Protein AF-A0A967N7L3-F1 (afdb_monomer_lite)

pLDDT: mean 91.7, std 5.86, range [56.25, 98.06]

Secondary structure (DSSP, 8-state):
--HHHHHHHHHHHHHHHHHHHHHHHHHTHHHHHHHHHHHHHHHHHHHHHHHHHHHHHHHHHHHHHHHHHHHHHHHHHHHHHHTT---HHHHHHHHHHHHHHHHHHHHHHHHHHHHHTT-

Radius of gyration: 37.48 Å; chains: 1; bounding box: 68×21×110 Å

Sequence (119 aa):
MTQKTHSALKELQRLDDAIDRAEARIAEFEPLLAEVDEPALELREEVENTRSRLKELKLEERRLETTAEEKRSRMNKLEERLKSVRNLREDAAVHAELDMVRRAVEADEQEALSLLDQI

Foldseek 3Di:
DDPVVVVVVVVVVVVVVVVVVVVVVVVVCVVVCVVVVVVVVVVVVVVVVVVVVVVVLVVVLVVLVVVLVVLVVVLVVLVVVLVVDDDPVVNVVSVVVNVVSVVVNVVSVVVSVVSVVVD

Structure (mmCIF, N/CA/C/O backbone):
data_AF-A0A967N7L3-F1
#
_entry.id   AF-A0A967N7L3-F1
#
loop_
_atom_site.group_PDB
_atom_site.id
_atom_site.type_symbol
_atom_site.label_atom_id
_atom_site.label_alt_id
_atom_site.label_comp_id
_atom_site.label_asym_id
_atom_site.label_entity_id
_atom_site.label_seq_id
_atom_site.pdbx_PDB_ins_code
_atom_site.Cartn_x
_atom_site.Cartn_y
_atom_site.Cartn_z
_atom_site.occupancy
_atom_site.B_iso_or_equiv
_atom_site.auth_seq_id
_atom_site.auth_comp_id
_atom_site.auth_asym_id
_atom_site.auth_atom_id
_atom_site.pdbx_PDB_model_num
ATOM 1 N N . MET A 1 1 ? -33.724 -13.862 65.195 1.00 56.25 1 MET A N 1
ATOM 2 C CA . MET A 1 1 ? -32.677 -13.178 64.402 1.00 56.25 1 MET A CA 1
ATOM 3 C C . MET A 1 1 ? -32.249 -11.918 65.136 1.00 56.25 1 MET A C 1
ATOM 5 O O . MET A 1 1 ? -33.122 -11.229 65.647 1.00 56.25 1 MET A O 1
ATOM 9 N N . THR A 1 2 ? -30.949 -11.637 65.257 1.00 80.25 2 THR A N 1
ATOM 10 C CA . THR A 1 2 ? -30.465 -10.429 65.948 1.00 80.25 2 THR A CA 1
ATOM 11 C C . THR A 1 2 ? -30.476 -9.229 64.998 1.00 80.25 2 THR A C 1
ATOM 13 O O . THR A 1 2 ? -30.287 -9.367 63.790 1.00 80.25 2 THR A O 1
ATOM 16 N N . GLN A 1 3 ? -30.692 -8.030 65.542 1.00 80.06 3 GLN A N 1
ATOM 17 C CA . GLN A 1 3 ? -30.773 -6.779 64.777 1.00 80.06 3 GLN A CA 1
ATOM 18 C C . GLN A 1 3 ? -29.506 -6.511 63.940 1.00 80.06 3 GLN A C 1
ATOM 20 O O . GLN A 1 3 ? -29.601 -5.979 62.836 1.00 80.06 3 GLN A O 1
ATOM 25 N N . LYS A 1 4 ? -28.342 -6.974 64.424 1.00 82.31 4 LYS A N 1
ATOM 26 C CA . LYS A 1 4 ? -27.055 -6.932 63.711 1.00 82.31 4 LYS A CA 1
ATOM 27 C C . LYS A 1 4 ? -27.028 -7.799 62.447 1.00 82.31 4 LYS A C 1
ATOM 29 O O . LYS A 1 4 ? -26.486 -7.373 61.436 1.00 82.31 4 LYS A O 1
ATOM 34 N N . THR A 1 5 ? -27.614 -8.997 62.475 1.00 85.94 5 THR A N 1
ATOM 35 C CA . THR A 1 5 ? -27.653 -9.872 61.289 1.00 85.94 5 THR A CA 1
ATOM 36 C C . THR A 1 5 ? -28.544 -9.274 60.204 1.00 85.94 5 THR A C 1
ATOM 38 O O . THR A 1 5 ? -28.188 -9.284 59.033 1.00 85.94 5 THR A O 1
ATOM 41 N N . HIS A 1 6 ? -29.673 -8.677 60.592 1.00 86.94 6 HIS A N 1
ATOM 42 C CA . HIS A 1 6 ? -30.568 -8.009 59.649 1.00 86.94 6 HIS A CA 1
ATOM 43 C C . HIS A 1 6 ? -29.935 -6.754 59.016 1.00 86.94 6 HIS A C 1
ATOM 45 O O . HIS A 1 6 ? -30.128 -6.511 57.827 1.00 86.94 6 HIS A O 1
ATOM 51 N N . SER A 1 7 ? -29.170 -5.953 59.772 1.00 90.19 7 SER A N 1
ATOM 52 C CA . SER A 1 7 ? -28.454 -4.805 59.195 1.00 90.19 7 SER A CA 1
ATOM 53 C C . SER A 1 7 ? -27.337 -5.235 58.243 1.00 90.19 7 SER A C 1
ATOM 55 O O . SER A 1 7 ? -27.223 -4.654 57.170 1.00 90.19 7 SER A O 1
ATOM 57 N N . ALA A 1 8 ? -26.576 -6.277 58.595 1.00 92.81 8 ALA A N 1
ATOM 58 C CA . ALA A 1 8 ? -25.507 -6.808 57.749 1.00 92.81 8 ALA A CA 1
ATOM 59 C C . ALA A 1 8 ? -26.037 -7.376 56.422 1.00 92.81 8 ALA A C 1
ATOM 61 O O . ALA A 1 8 ? -25.463 -7.117 55.373 1.00 92.81 8 ALA A O 1
ATOM 62 N N . LEU A 1 9 ? -27.171 -8.088 56.442 1.00 94.31 9 LEU A N 1
ATOM 63 C CA . LEU A 1 9 ? -27.805 -8.598 55.219 1.00 94.31 9 LEU A CA 1
ATOM 64 C C . LEU A 1 9 ? -28.293 -7.473 54.295 1.00 94.31 9 LEU A C 1
ATOM 66 O O . LEU A 1 9 ? -28.158 -7.579 53.083 1.00 94.31 9 LEU A O 1
ATOM 70 N N . LYS A 1 10 ? -28.817 -6.373 54.853 1.00 94.88 10 LYS A N 1
ATOM 71 C CA . LYS A 1 10 ? -29.184 -5.192 54.053 1.00 94.88 10 LYS A CA 1
ATOM 72 C C . LYS A 1 10 ? -27.975 -4.499 53.437 1.00 94.88 10 LYS A C 1
ATOM 74 O O . LYS A 1 10 ? -28.089 -3.922 52.363 1.00 94.88 10 LYS A O 1
ATOM 79 N N . GLU A 1 11 ? -26.852 -4.486 54.142 1.00 95.56 11 GLU A N 1
ATOM 80 C CA . GLU A 1 11 ? -25.611 -3.910 53.632 1.00 95.56 11 GLU A CA 1
ATOM 81 C C . GLU A 1 11 ? -25.018 -4.770 52.516 1.00 95.56 11 GLU A C 1
ATOM 83 O O . GLU A 1 11 ? -24.663 -4.227 51.476 1.00 95.56 11 GLU A O 1
ATOM 88 N N . LEU A 1 12 ? -25.035 -6.096 52.679 1.00 96.06 12 LEU A N 1
ATOM 89 C CA . LEU A 1 12 ? -24.671 -7.043 51.626 1.00 96.06 12 LEU A CA 1
ATOM 90 C C . LEU A 1 12 ? -25.537 -6.845 50.377 1.00 96.06 12 LEU A C 1
ATOM 92 O O . LEU A 1 12 ? -25.000 -6.616 49.305 1.00 96.06 12 LEU A O 1
ATOM 96 N N . GLN A 1 13 ? -26.862 -6.783 50.535 1.00 96.12 13 GLN A N 1
ATOM 97 C CA . GLN A 1 13 ? -27.773 -6.553 49.412 1.00 96.12 13 GLN A CA 1
ATOM 98 C C . GLN A 1 13 ? -27.487 -5.234 48.673 1.00 96.12 13 GLN A C 1
ATOM 100 O O . GLN A 1 13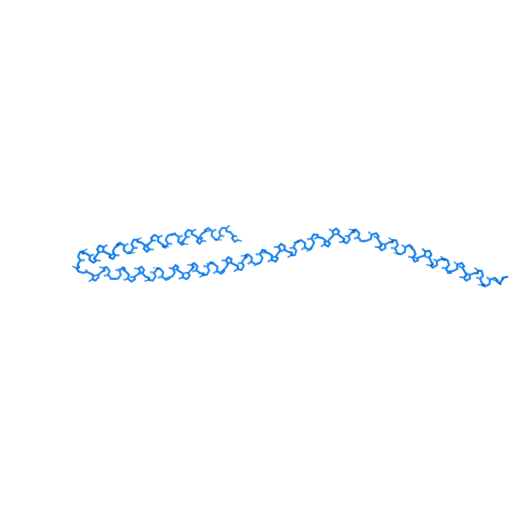 ? -27.566 -5.171 47.453 1.00 96.12 13 GLN A O 1
ATOM 105 N N . ARG A 1 14 ? -27.124 -4.163 49.393 1.00 97.56 14 ARG A N 1
ATOM 106 C CA . ARG A 1 14 ? -26.742 -2.891 48.754 1.00 97.56 14 ARG A CA 1
ATOM 107 C C . ARG A 1 14 ? -25.456 -3.004 47.944 1.00 97.56 14 ARG A C 1
ATOM 109 O O . ARG A 1 14 ? -25.320 -2.283 46.957 1.00 97.56 14 ARG A O 1
ATOM 116 N N . LEU A 1 15 ? -24.509 -3.818 48.409 1.00 97.50 15 LEU A N 1
ATOM 117 C CA . LEU A 1 15 ? -23.269 -4.089 47.690 1.00 97.50 15 LEU A CA 1
ATOM 118 C C . LEU A 1 15 ? -23.552 -4.924 46.445 1.00 97.50 15 LEU A C 1
ATOM 120 O O . LEU A 1 15 ? -23.071 -4.547 45.384 1.00 97.50 15 LEU A O 1
ATOM 124 N N . ASP A 1 16 ? -24.389 -5.955 46.553 1.00 98.00 16 ASP A N 1
ATOM 125 C CA . ASP A 1 16 ? -24.820 -6.769 45.411 1.00 98.00 16 ASP A CA 1
ATOM 126 C C . ASP A 1 16 ? -25.490 -5.883 44.344 1.00 98.00 16 ASP A C 1
ATOM 128 O O . ASP A 1 16 ? -25.025 -5.821 43.210 1.00 98.00 16 ASP A O 1
ATOM 132 N N . ASP A 1 17 ? -26.458 -5.042 44.733 1.00 97.62 17 ASP A N 1
ATOM 133 C CA . ASP A 1 17 ? -27.098 -4.088 43.816 1.00 97.62 17 ASP A CA 1
ATOM 134 C C . ASP A 1 17 ? -26.091 -3.105 43.179 1.00 97.62 17 ASP A C 1
ATOM 136 O O . ASP A 1 17 ? -26.314 -2.564 42.093 1.00 97.62 17 ASP A O 1
ATOM 140 N N . ALA A 1 18 ? -25.021 -2.751 43.899 1.00 97.81 18 ALA A N 1
ATOM 141 C CA . ALA A 1 18 ? -23.987 -1.855 43.390 1.00 97.81 18 ALA A CA 1
ATOM 142 C C . ALA A 1 18 ? -23.058 -2.559 42.396 1.00 97.81 18 ALA A C 1
ATOM 144 O O . ALA A 1 18 ? -22.659 -1.923 41.420 1.00 97.81 18 ALA A O 1
ATOM 145 N N . ILE A 1 19 ? -22.754 -3.837 42.626 1.00 97.81 19 ILE A N 1
ATOM 146 C CA . ILE A 1 19 ? -21.999 -4.692 41.709 1.00 97.81 19 ILE A CA 1
ATOM 147 C C . ILE A 1 19 ? -22.801 -4.878 40.424 1.00 97.81 19 ILE A C 1
ATOM 149 O O . ILE A 1 19 ? -22.291 -4.529 39.365 1.00 97.81 19 ILE A O 1
ATOM 153 N N . ASP A 1 20 ? -24.077 -5.259 40.515 1.00 98.06 20 ASP A N 1
ATOM 154 C CA . ASP A 1 20 ? -24.944 -5.461 39.346 1.00 98.06 20 ASP A CA 1
ATOM 155 C C . ASP A 1 20 ? -25.023 -4.202 38.468 1.00 98.06 20 ASP A C 1
ATOM 157 O O . ASP A 1 20 ? -24.930 -4.256 37.241 1.00 98.06 20 ASP A O 1
ATOM 161 N N . ARG A 1 21 ? -25.140 -3.021 39.093 1.00 97.88 21 ARG A N 1
ATOM 162 C CA . ARG A 1 21 ? -25.122 -1.739 38.368 1.00 97.88 21 ARG A CA 1
ATOM 163 C C . ARG A 1 21 ? -23.776 -1.449 37.709 1.00 97.88 21 ARG A C 1
ATOM 165 O O . ARG A 1 21 ? -23.749 -0.848 36.637 1.00 97.88 21 ARG A O 1
ATOM 172 N N . ALA A 1 22 ? -22.671 -1.801 38.360 1.00 97.50 22 ALA A N 1
ATOM 173 C CA . ALA A 1 22 ? -21.343 -1.614 37.794 1.00 97.50 22 ALA A CA 1
ATOM 174 C C . ALA A 1 22 ? -21.116 -2.559 36.607 1.00 97.50 22 ALA A C 1
ATOM 176 O O . ALA A 1 22 ? -20.638 -2.108 35.571 1.00 97.50 22 ALA A O 1
ATOM 177 N N . GLU A 1 23 ? -21.519 -3.823 36.727 1.00 97.88 23 GLU A N 1
ATOM 178 C CA .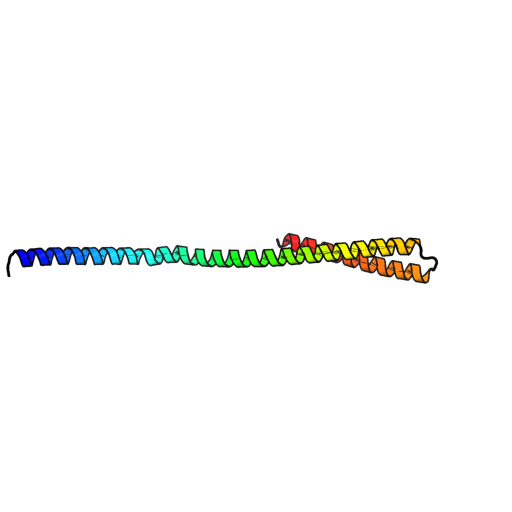 GLU A 1 23 ? -21.439 -4.817 35.654 1.00 97.88 23 GLU A CA 1
ATOM 179 C C . GLU A 1 23 ? -22.295 -4.419 34.449 1.00 97.88 23 GLU A C 1
ATOM 181 O O . GLU A 1 23 ? -21.799 -4.421 33.323 1.00 97.88 23 GLU A O 1
ATOM 186 N N . ALA A 1 24 ? -23.535 -3.975 34.676 1.00 97.06 24 ALA A N 1
ATOM 187 C CA . ALA A 1 24 ? -24.395 -3.463 33.610 1.00 97.06 24 ALA A CA 1
ATOM 188 C C . ALA A 1 24 ? -23.750 -2.274 32.882 1.00 97.06 24 ALA A C 1
ATOM 190 O O . ALA A 1 24 ? -23.723 -2.228 31.655 1.00 97.06 24 ALA A O 1
ATOM 191 N N . ARG A 1 25 ? -23.155 -1.343 33.636 1.00 96.69 25 ARG A N 1
ATOM 192 C CA . ARG A 1 25 ? -22.465 -0.184 33.063 1.00 96.69 25 ARG A CA 1
ATOM 193 C C . ARG A 1 25 ? -21.194 -0.563 32.299 1.00 96.69 25 ARG A C 1
ATOM 195 O O . ARG A 1 25 ? -20.859 0.111 31.336 1.00 96.69 25 ARG A O 1
ATOM 202 N N . ILE A 1 26 ? -20.478 -1.610 32.712 1.00 96.69 26 ILE A N 1
ATOM 203 C CA . ILE A 1 26 ? -19.341 -2.146 31.947 1.00 96.69 26 ILE A CA 1
ATOM 204 C C . ILE A 1 26 ? -19.840 -2.731 30.623 1.00 96.69 26 ILE A C 1
ATOM 206 O O . ILE A 1 26 ? -19.274 -2.421 29.579 1.00 96.69 26 ILE A O 1
ATOM 210 N N . ALA A 1 27 ? -20.928 -3.503 30.649 1.00 96.69 27 ALA A N 1
ATOM 211 C CA . ALA A 1 27 ? -21.504 -4.106 29.448 1.00 96.69 27 ALA A CA 1
ATOM 212 C C . ALA A 1 27 ? -21.990 -3.065 28.420 1.00 96.69 27 ALA A C 1
ATOM 214 O O . ALA A 1 27 ? -21.924 -3.314 27.220 1.00 96.69 27 ALA A O 1
ATOM 215 N N . GLU A 1 28 ? -22.425 -1.881 28.864 1.00 97.19 28 GLU A N 1
ATOM 216 C CA . GLU A 1 28 ? -22.772 -0.758 27.977 1.00 97.19 28 GLU A CA 1
ATOM 217 C C . GLU A 1 28 ? -21.573 -0.214 27.178 1.00 97.19 28 GLU A C 1
ATOM 219 O O . GLU A 1 28 ? -21.772 0.366 26.111 1.00 97.19 28 GLU A O 1
ATOM 224 N N . PHE A 1 29 ? -20.337 -0.394 27.659 1.00 96.94 29 PHE A N 1
ATOM 225 C CA . PHE A 1 29 ? -19.140 0.041 26.933 1.00 96.94 29 PHE A CA 1
ATOM 226 C C . PHE A 1 29 ? -18.702 -0.936 25.847 1.00 96.94 29 PHE A C 1
ATOM 228 O O . PHE A 1 29 ? -18.041 -0.502 24.911 1.00 96.94 29 PHE A O 1
ATOM 235 N N . GLU A 1 30 ? -19.078 -2.211 25.930 1.00 96.12 30 GLU A N 1
ATOM 236 C CA . GLU A 1 30 ? -18.716 -3.222 24.932 1.00 96.12 30 GLU A CA 1
ATOM 237 C C . GLU A 1 30 ? -19.070 -2.802 23.488 1.00 96.12 30 GLU A C 1
ATOM 239 O O . GLU A 1 30 ? -18.178 -2.810 22.639 1.00 96.12 30 GLU A O 1
ATOM 244 N N . PRO A 1 31 ? -20.305 -2.346 23.175 1.00 96.00 31 PRO A N 1
ATOM 245 C CA . PRO A 1 31 ? -20.620 -1.870 21.827 1.00 96.00 31 PRO A CA 1
ATOM 246 C C . PRO A 1 31 ? -19.845 -0.601 21.443 1.00 96.00 31 PRO A C 1
ATOM 248 O O . PRO A 1 31 ? -19.440 -0.464 20.295 1.00 96.00 31 PRO A O 1
ATOM 251 N N . LEU A 1 32 ? -19.590 0.307 22.392 1.00 96.00 32 LEU A N 1
ATOM 252 C CA . LEU A 1 32 ? -18.832 1.539 22.132 1.00 96.00 32 LEU A CA 1
ATOM 253 C C . LEU A 1 32 ? -17.356 1.254 21.832 1.00 96.00 32 LEU A C 1
ATOM 255 O O . LEU A 1 32 ? -16.733 1.971 21.053 1.00 96.00 32 LEU A O 1
ATOM 259 N N . LEU A 1 33 ? -16.789 0.224 22.462 1.00 96.06 33 LEU A N 1
ATOM 260 C CA . LEU A 1 33 ? -15.444 -0.254 22.163 1.00 96.06 33 LEU A CA 1
ATOM 261 C C . LEU A 1 33 ? -15.408 -0.919 20.790 1.00 96.06 33 LEU A C 1
ATOM 263 O O . LEU A 1 33 ? -14.524 -0.595 20.006 1.00 96.06 33 LEU A O 1
ATOM 267 N N . ALA A 1 34 ? -16.396 -1.756 20.459 1.00 95.50 34 ALA A N 1
ATOM 268 C CA . ALA A 1 34 ? -16.492 -2.383 19.141 1.00 95.50 34 ALA A CA 1
ATOM 269 C C . ALA A 1 34 ? -16.564 -1.345 18.004 1.00 95.50 34 ALA A C 1
ATOM 271 O O . ALA A 1 34 ? -15.839 -1.472 17.019 1.00 95.50 34 ALA A O 1
ATOM 272 N N . GLU A 1 35 ? -17.342 -0.269 18.179 1.00 96.25 35 GLU A N 1
ATOM 273 C CA . GLU A 1 35 ? -17.436 0.844 17.217 1.00 96.25 35 GLU A CA 1
ATOM 274 C C . GLU A 1 35 ? -16.091 1.530 16.922 1.00 96.25 35 GLU A C 1
ATOM 276 O O . GLU A 1 35 ? -15.941 2.165 15.879 1.00 96.25 35 GLU A O 1
ATOM 281 N N . VAL A 1 36 ? -15.112 1.428 17.825 1.00 96.56 36 VAL A N 1
ATOM 282 C CA . VAL A 1 36 ? -13.781 2.031 17.665 1.00 96.56 36 VAL A CA 1
ATOM 283 C C . VAL A 1 36 ? -12.738 0.995 17.259 1.00 96.56 36 VAL A C 1
ATOM 285 O O . VAL A 1 36 ? -11.912 1.268 16.385 1.00 96.56 36 VAL A O 1
ATOM 288 N N . ASP A 1 37 ? -12.766 -0.184 17.875 1.00 96.56 37 ASP A N 1
ATOM 289 C CA . ASP A 1 37 ? -11.779 -1.238 17.666 1.00 96.56 37 ASP A CA 1
ATOM 290 C C . ASP A 1 37 ? -11.885 -1.843 16.264 1.00 96.56 37 ASP A C 1
ATOM 292 O O . ASP A 1 37 ? -10.849 -2.069 15.636 1.00 96.56 37 ASP A O 1
ATOM 296 N N . GLU A 1 38 ? -13.097 -2.046 15.736 1.00 95.75 38 GLU A N 1
ATOM 297 C CA . GLU A 1 38 ? -13.289 -2.578 14.381 1.00 95.75 38 GLU A CA 1
ATOM 298 C C . GLU A 1 38 ? -12.671 -1.649 13.314 1.00 95.75 38 GLU A C 1
ATOM 300 O O . GLU A 1 38 ? -11.743 -2.089 12.625 1.00 95.75 38 GLU A O 1
ATOM 305 N N . PRO A 1 39 ? -13.026 -0.347 13.229 1.00 95.94 39 PRO A N 1
ATOM 306 C CA . PRO A 1 39 ? -12.377 0.562 12.281 1.00 95.94 39 PRO A CA 1
ATOM 307 C C . PRO A 1 39 ? -10.875 0.726 12.525 1.00 95.94 39 PRO A C 1
ATOM 309 O O . PRO A 1 39 ? -10.102 0.906 11.585 1.00 95.94 39 PRO A O 1
ATOM 312 N N . ALA A 1 40 ? -10.424 0.683 13.784 1.00 96.75 40 ALA A N 1
ATOM 313 C CA . ALA A 1 40 ? -9.002 0.794 14.098 1.00 96.75 40 ALA A CA 1
ATOM 314 C C . ALA A 1 40 ? -8.197 -0.416 13.600 1.00 96.75 40 ALA A C 1
ATOM 316 O O . ALA A 1 40 ? -7.029 -0.260 13.223 1.00 96.75 40 ALA A O 1
ATOM 317 N N . LEU A 1 41 ? -8.790 -1.613 13.605 1.00 97.00 41 LEU A N 1
ATOM 318 C CA . LEU A 1 41 ? -8.195 -2.817 13.031 1.00 97.00 41 LEU A CA 1
ATOM 319 C C . LEU A 1 41 ? -8.161 -2.745 11.504 1.00 97.00 41 LEU A C 1
ATOM 321 O O . LEU A 1 41 ? -7.096 -2.973 10.929 1.00 97.00 41 LEU A O 1
ATOM 325 N N . GLU A 1 42 ? -9.265 -2.351 10.869 1.00 96.69 42 GLU A N 1
ATOM 326 C CA . GLU A 1 42 ? -9.345 -2.178 9.412 1.00 96.69 42 GLU A CA 1
ATOM 327 C C . GLU A 1 42 ? -8.309 -1.163 8.913 1.00 96.69 42 GLU A C 1
ATOM 329 O O . GLU A 1 42 ? -7.475 -1.477 8.064 1.00 96.69 42 GLU A O 1
ATOM 334 N N . LEU A 1 43 ? -8.260 0.027 9.520 1.00 97.12 43 LEU A N 1
ATOM 335 C CA . LEU A 1 43 ? -7.283 1.061 9.168 1.00 97.12 43 LEU A CA 1
ATOM 336 C C . LEU A 1 43 ? -5.841 0.591 9.370 1.00 97.12 43 LEU A C 1
ATOM 338 O O . LEU A 1 43 ? -4.944 0.960 8.609 1.00 97.12 43 LEU A O 1
ATOM 342 N N . ARG A 1 44 ? -5.580 -0.215 10.404 1.00 97.19 44 ARG A N 1
ATOM 343 C CA . ARG A 1 44 ? -4.243 -0.773 10.633 1.00 97.19 44 ARG A CA 1
ATOM 344 C C . ARG A 1 44 ? -3.847 -1.721 9.507 1.00 97.19 44 ARG A C 1
ATOM 346 O O . ARG A 1 44 ? -2.704 -1.660 9.053 1.00 97.19 44 ARG A O 1
ATOM 353 N N . GLU A 1 45 ? -4.765 -2.570 9.064 1.00 97.06 45 GLU A N 1
ATOM 354 C CA . GLU A 1 45 ? -4.544 -3.473 7.938 1.00 97.06 45 GLU A CA 1
ATOM 355 C C . GLU A 1 45 ? -4.326 -2.694 6.634 1.00 97.06 45 GLU A C 1
ATOM 357 O O . GLU A 1 45 ? -3.345 -2.93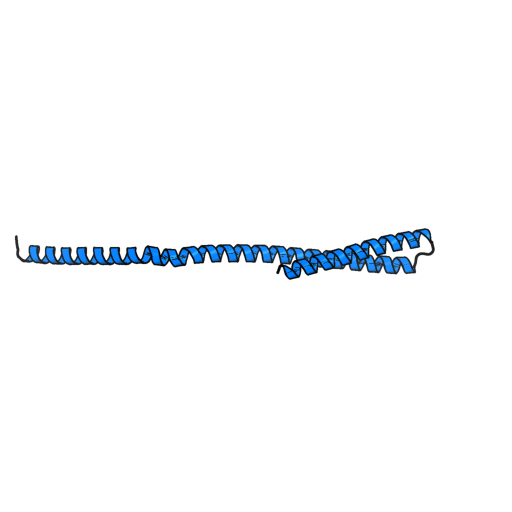8 5.928 1.00 97.06 45 GLU A O 1
ATOM 362 N N . GLU A 1 46 ? -5.156 -1.689 6.351 1.00 97.44 46 GLU A N 1
ATOM 363 C CA . GLU A 1 46 ? -4.999 -0.813 5.184 1.00 97.44 46 GLU A CA 1
ATOM 364 C C . GLU A 1 46 ? -3.640 -0.104 5.162 1.00 97.44 46 GLU A C 1
ATOM 366 O O . GLU A 1 46 ? -2.980 -0.036 4.119 1.00 97.44 46 GLU A O 1
ATOM 371 N N . VAL A 1 47 ? -3.182 0.396 6.314 1.00 97.44 47 VAL A N 1
ATOM 372 C CA . VAL A 1 47 ? -1.870 1.043 6.442 1.00 97.44 47 VAL A CA 1
ATOM 373 C C . VAL A 1 47 ? -0.738 0.056 6.173 1.00 97.44 47 VAL A C 1
ATOM 375 O O . VAL A 1 47 ? 0.209 0.401 5.463 1.00 97.44 47 VAL A O 1
ATOM 378 N N . GLU A 1 48 ? -0.803 -1.161 6.711 1.00 97.12 48 GLU A N 1
ATOM 379 C CA . GLU A 1 48 ? 0.225 -2.179 6.469 1.00 97.12 48 GLU A CA 1
ATOM 380 C C . GLU A 1 48 ? 0.241 -2.647 5.006 1.00 97.12 48 GLU A C 1
ATOM 382 O O . GLU A 1 48 ? 1.317 -2.764 4.406 1.00 97.12 48 GLU A O 1
ATOM 387 N N . ASN A 1 49 ? -0.928 -2.804 4.383 1.00 96.56 49 ASN A N 1
ATOM 388 C CA . ASN A 1 49 ? -1.054 -3.109 2.958 1.00 96.56 49 ASN A CA 1
ATOM 389 C C . ASN A 1 49 ? -0.466 -1.989 2.091 1.00 96.56 49 ASN A C 1
ATOM 391 O O . ASN A 1 49 ? 0.366 -2.240 1.216 1.00 96.56 49 ASN A O 1
ATOM 395 N N . THR A 1 50 ? -0.814 -0.735 2.385 1.00 95.19 50 THR A N 1
ATOM 396 C CA . THR A 1 50 ? -0.297 0.440 1.667 1.00 95.19 50 THR A CA 1
ATOM 397 C C . THR A 1 50 ? 1.217 0.571 1.826 1.00 95.19 50 THR A C 1
ATOM 399 O O . THR A 1 50 ? 1.933 0.811 0.854 1.00 95.19 50 THR A O 1
ATOM 402 N N . ARG A 1 51 ? 1.749 0.350 3.035 1.00 96.56 51 ARG A N 1
ATOM 403 C CA . ARG A 1 51 ? 3.200 0.339 3.290 1.00 96.56 51 ARG A CA 1
ATOM 404 C C . ARG A 1 51 ? 3.916 -0.752 2.509 1.00 96.56 51 ARG A C 1
ATOM 406 O O . ARG A 1 51 ? 5.034 -0.525 2.048 1.00 96.56 51 ARG A O 1
ATOM 413 N N . SER A 1 52 ? 3.308 -1.928 2.404 1.00 96.06 52 SER A N 1
ATOM 414 C CA . SER A 1 52 ? 3.874 -3.058 1.668 1.00 96.06 52 SER A CA 1
ATOM 415 C C . SER A 1 52 ? 3.917 -2.751 0.174 1.00 96.06 52 SER A C 1
ATOM 417 O O . SER A 1 52 ? 4.990 -2.821 -0.422 1.00 96.06 52 SER A O 1
ATOM 419 N N . ARG A 1 53 ? 2.813 -2.245 -0.388 1.00 94.69 53 ARG A N 1
ATOM 420 C CA . ARG A 1 53 ? 2.750 -1.789 -1.782 1.00 94.69 53 ARG A CA 1
ATOM 421 C C . ARG A 1 53 ? 3.760 -0.678 -2.083 1.00 94.69 53 ARG A C 1
ATOM 423 O O . ARG A 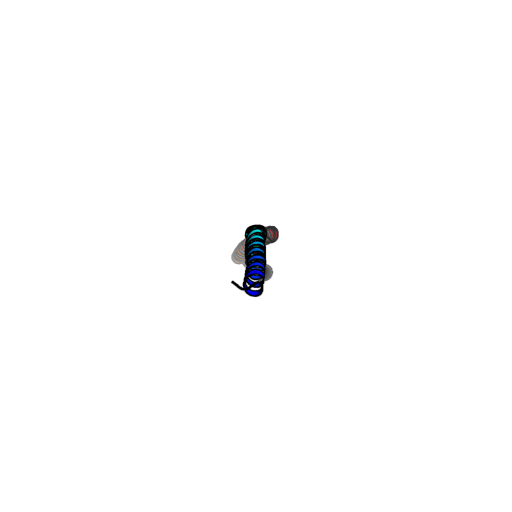1 53 ? 4.463 -0.742 -3.084 1.00 94.69 53 ARG A O 1
ATOM 430 N N . LEU A 1 54 ? 3.915 0.301 -1.190 1.00 94.19 54 LEU A N 1
ATOM 431 C CA . LEU A 1 54 ? 4.913 1.364 -1.355 1.00 94.19 54 LEU A CA 1
ATOM 432 C C . LEU A 1 54 ? 6.353 0.823 -1.367 1.00 94.19 54 LEU A C 1
ATOM 434 O O . LEU A 1 54 ? 7.207 1.345 -2.081 1.00 94.19 54 LEU A O 1
ATOM 438 N N . LYS A 1 55 ? 6.658 -0.209 -0.569 1.00 95.56 55 LYS A N 1
ATOM 439 C CA . LYS A 1 55 ? 7.982 -0.855 -0.590 1.00 95.56 55 LYS A CA 1
ATOM 440 C C . LYS A 1 55 ? 8.236 -1.572 -1.914 1.00 95.56 55 LYS A C 1
ATOM 442 O O . LYS A 1 55 ? 9.357 -1.503 -2.412 1.00 95.56 55 LYS A O 1
ATOM 447 N N . GLU A 1 56 ? 7.224 -2.244 -2.455 1.00 94.31 56 GLU A N 1
ATOM 448 C CA . GLU A 1 56 ? 7.300 -2.919 -3.754 1.00 94.31 56 GLU A CA 1
ATOM 449 C C . GLU A 1 56 ? 7.530 -1.913 -4.883 1.00 94.31 56 GLU A C 1
ATOM 451 O O . GLU A 1 56 ? 8.508 -2.053 -5.614 1.00 94.31 56 GLU A O 1
ATOM 456 N N . LEU A 1 57 ? 6.733 -0.840 -4.935 1.00 92.19 57 LEU A N 1
ATOM 457 C CA . LEU A 1 57 ? 6.883 0.228 -5.929 1.00 92.19 57 LEU A CA 1
ATOM 458 C C . LEU A 1 57 ? 8.272 0.880 -5.867 1.00 92.19 57 LEU A C 1
ATOM 460 O O . LEU A 1 57 ? 8.919 1.051 -6.892 1.00 92.19 57 LEU A O 1
ATOM 464 N N . LYS A 1 58 ? 8.805 1.153 -4.669 1.00 90.69 58 LYS A N 1
ATOM 465 C CA . LYS A 1 58 ? 10.178 1.679 -4.513 1.00 90.69 58 LYS A CA 1
ATOM 466 C C . LYS A 1 58 ? 11.265 0.707 -4.967 1.00 90.69 58 LYS A C 1
ATOM 468 O O . LYS A 1 58 ? 12.351 1.125 -5.366 1.00 90.69 58 LYS A O 1
ATOM 473 N N . LEU A 1 59 ? 11.037 -0.597 -4.826 1.00 93.75 59 LEU A N 1
ATOM 474 C CA . LEU A 1 59 ? 11.981 -1.596 -5.321 1.00 93.75 59 LEU A CA 1
ATOM 475 C C . LEU A 1 59 ? 11.955 -1.644 -6.850 1.00 93.75 59 LEU A C 1
ATOM 477 O O . LEU A 1 59 ? 13.007 -1.788 -7.470 1.00 93.75 59 LEU A O 1
ATOM 481 N N . GLU A 1 60 ? 10.769 -1.536 -7.435 1.00 91.94 60 GLU A N 1
ATOM 482 C CA . GLU A 1 60 ? 10.558 -1.511 -8.876 1.00 91.94 60 GLU A CA 1
ATOM 483 C C . GLU A 1 60 ? 11.130 -0.240 -9.516 1.00 91.94 60 GLU A C 1
ATOM 485 O O . GLU A 1 60 ? 11.922 -0.353 -10.447 1.00 91.94 60 GLU A O 1
ATOM 490 N N . GLU A 1 61 ? 10.880 0.933 -8.929 1.00 88.62 61 GLU A N 1
ATOM 491 C CA . GLU A 1 61 ? 11.504 2.214 -9.295 1.00 88.62 61 GLU A CA 1
ATOM 492 C C . GLU A 1 61 ? 13.032 2.076 -9.401 1.00 88.62 61 GLU A C 1
ATOM 494 O O . GLU A 1 61 ? 13.618 2.325 -10.453 1.00 88.62 61 GLU A O 1
ATOM 499 N N . ARG A 1 62 ? 13.689 1.557 -8.354 1.00 90.00 62 ARG A N 1
ATOM 500 C CA . ARG A 1 62 ? 15.151 1.347 -8.349 1.00 90.00 62 ARG A CA 1
ATOM 501 C C . ARG A 1 62 ? 15.633 0.379 -9.430 1.00 90.00 62 ARG A C 1
ATOM 503 O O . ARG A 1 62 ? 16.747 0.522 -9.944 1.00 90.00 62 ARG A O 1
ATOM 510 N N . ARG A 1 63 ? 14.842 -0.652 -9.745 1.00 91.88 63 ARG A N 1
ATOM 511 C CA . ARG A 1 63 ? 15.169 -1.615 -10.811 1.00 91.88 63 ARG A CA 1
ATOM 512 C C . ARG A 1 63 ? 15.081 -0.957 -12.183 1.00 91.88 63 ARG A C 1
ATOM 514 O O . ARG A 1 63 ? 15.979 -1.173 -12.999 1.00 91.88 63 ARG A O 1
ATOM 521 N N . LEU A 1 64 ? 14.044 -0.156 -12.415 1.00 89.12 64 LEU A N 1
ATOM 522 C CA . LEU A 1 64 ? 13.873 0.604 -13.650 1.00 89.12 64 LEU A CA 1
ATOM 523 C C . LEU A 1 64 ? 14.999 1.625 -13.821 1.00 89.12 64 LEU A C 1
ATOM 525 O O . LEU A 1 64 ? 15.624 1.652 -14.877 1.00 89.12 64 LEU A O 1
ATOM 529 N N . GLU A 1 65 ? 15.353 2.373 -12.772 1.00 88.00 65 GLU A N 1
ATOM 530 C CA . GLU A 1 65 ? 16.487 3.309 -12.798 1.00 88.00 65 GLU A CA 1
ATOM 531 C C . GLU A 1 65 ? 17.800 2.613 -13.181 1.00 88.00 65 GLU A C 1
ATOM 533 O O . GLU A 1 65 ? 18.510 3.066 -14.079 1.00 88.00 65 GLU A O 1
ATOM 538 N N . THR A 1 66 ? 18.103 1.474 -12.549 1.00 91.44 66 THR A N 1
ATOM 539 C CA . THR A 1 66 ? 19.325 0.705 -12.845 1.00 91.44 66 THR A CA 1
ATOM 540 C C . THR A 1 66 ? 19.335 0.219 -14.297 1.00 91.44 66 THR A C 1
ATOM 542 O O . THR A 1 66 ? 20.344 0.329 -14.992 1.00 91.44 66 THR A O 1
ATOM 545 N N . THR A 1 67 ? 18.198 -0.280 -14.782 1.00 91.12 67 THR A N 1
ATOM 546 C CA . THR A 1 67 ? 18.055 -0.775 -16.159 1.00 91.12 67 THR A CA 1
ATOM 547 C C . THR A 1 67 ? 18.206 0.358 -17.178 1.00 91.12 67 THR A C 1
ATOM 549 O O . THR A 1 67 ? 18.896 0.203 -18.191 1.00 91.12 67 THR A O 1
ATOM 552 N N . ALA A 1 68 ? 17.622 1.524 -16.898 1.00 89.50 68 ALA A N 1
ATOM 553 C CA . ALA A 1 68 ? 17.756 2.714 -17.727 1.00 89.50 68 ALA A CA 1
ATOM 554 C C . ALA A 1 68 ? 19.215 3.203 -17.782 1.00 89.50 68 ALA A C 1
ATOM 556 O O . ALA A 1 68 ? 19.716 3.513 -18.865 1.00 89.50 68 ALA A O 1
ATOM 557 N N . GLU A 1 69 ? 19.927 3.217 -16.651 1.00 90.62 69 GLU A N 1
ATOM 558 C CA . GLU A 1 69 ? 21.358 3.550 -16.569 1.00 90.62 69 GLU A CA 1
ATOM 559 C C . GLU A 1 69 ? 22.204 2.610 -17.453 1.00 90.62 69 GLU A C 1
ATOM 561 O O . GLU A 1 69 ? 23.024 3.060 -18.262 1.00 90.62 69 GLU A O 1
ATOM 566 N N . GLU A 1 70 ? 21.966 1.296 -17.370 1.00 93.06 70 GLU A N 1
ATOM 567 C CA . GLU A 1 70 ? 22.652 0.290 -18.189 1.00 93.06 70 GLU A CA 1
ATOM 568 C C . GLU A 1 70 ? 22.393 0.489 -19.688 1.00 93.06 70 GLU A C 1
ATOM 570 O O . GLU A 1 70 ? 23.331 0.466 -20.499 1.00 93.06 70 GLU A O 1
ATOM 575 N N . LYS A 1 71 ? 21.134 0.729 -20.073 1.00 91.19 71 LYS A N 1
ATOM 576 C CA . LYS A 1 71 ? 20.750 0.987 -21.467 1.00 91.19 71 LYS A CA 1
ATOM 577 C C . LYS A 1 71 ? 21.354 2.293 -21.989 1.00 91.19 71 LYS A C 1
ATOM 579 O O . LYS A 1 71 ? 21.886 2.297 -23.100 1.00 91.19 71 LYS A O 1
ATOM 584 N N . ARG A 1 72 ? 21.372 3.367 -21.190 1.00 90.06 72 ARG A N 1
ATOM 585 C CA . ARG A 1 72 ? 22.049 4.637 -21.527 1.00 90.06 72 ARG A CA 1
ATOM 586 C C . ARG A 1 72 ? 23.555 4.437 -21.710 1.00 90.06 72 ARG A C 1
ATOM 588 O O . ARG A 1 72 ? 24.121 4.903 -22.698 1.00 90.06 72 ARG A O 1
ATOM 595 N N . SER A 1 73 ? 24.204 3.668 -20.832 1.00 93.75 73 SER A N 1
ATOM 596 C CA . SER A 1 73 ? 25.623 3.305 -20.979 1.00 93.75 73 SER A CA 1
ATOM 597 C C . SER A 1 73 ? 25.886 2.523 -22.271 1.00 93.75 73 SER A C 1
ATOM 599 O O . SER A 1 73 ? 26.851 2.796 -22.992 1.00 93.75 73 SER A O 1
ATOM 601 N N . ARG A 1 74 ? 25.013 1.564 -22.608 1.00 93.25 74 ARG A N 1
ATOM 602 C CA . ARG A 1 74 ? 25.095 0.803 -23.862 1.00 93.25 74 ARG A CA 1
ATOM 603 C C . ARG A 1 74 ? 24.891 1.695 -25.085 1.00 93.25 74 ARG A C 1
ATOM 605 O O . ARG A 1 74 ? 25.639 1.551 -26.047 1.00 93.25 74 ARG A O 1
ATOM 612 N N . MET A 1 75 ? 23.935 2.619 -25.039 1.00 91.81 75 MET A N 1
ATOM 613 C CA . MET A 1 75 ? 23.698 3.590 -26.107 1.00 91.81 75 MET A CA 1
ATOM 614 C C . MET A 1 75 ? 24.950 4.433 -26.367 1.00 91.81 75 MET A C 1
ATOM 616 O O . MET A 1 75 ? 25.408 4.478 -27.504 1.00 91.81 75 MET A O 1
ATOM 620 N N . ASN A 1 76 ? 25.578 4.982 -25.322 1.00 92.38 76 ASN A N 1
ATOM 621 C CA . ASN A 1 76 ? 26.817 5.758 -25.453 1.00 92.38 76 ASN A CA 1
ATOM 622 C C . ASN A 1 76 ? 27.941 4.945 -26.120 1.00 92.38 76 ASN A C 1
ATOM 624 O O . ASN A 1 76 ? 28.608 5.428 -27.034 1.00 92.38 76 ASN A O 1
ATOM 628 N N . LYS A 1 77 ? 28.112 3.674 -25.729 1.00 93.69 77 LYS A N 1
ATOM 629 C CA . LYS A 1 77 ? 29.094 2.767 -26.353 1.00 93.69 77 LYS A CA 1
ATOM 630 C C . LYS A 1 77 ? 28.789 2.492 -27.828 1.00 93.69 77 LYS A C 1
ATOM 632 O O . LYS A 1 77 ? 29.712 2.393 -28.635 1.00 93.69 77 LYS A O 1
ATOM 637 N N . LEU A 1 78 ? 27.514 2.343 -28.194 1.00 91.12 78 LEU A N 1
ATOM 638 C CA . LEU A 1 78 ? 27.099 2.144 -29.586 1.00 91.12 78 LEU A CA 1
ATOM 639 C C . LEU A 1 78 ? 27.310 3.415 -30.421 1.00 91.12 78 LEU A C 1
ATOM 641 O O . LEU A 1 78 ? 27.790 3.312 -31.548 1.00 91.12 78 LEU A O 1
ATOM 645 N N . GLU A 1 79 ? 27.050 4.599 -29.861 1.00 91.25 79 GLU A N 1
ATOM 646 C CA . GLU A 1 79 ? 27.340 5.887 -30.507 1.00 91.25 79 GLU A CA 1
ATOM 647 C C . GLU A 1 79 ? 28.842 6.088 -30.743 1.00 91.25 79 GLU A C 1
ATOM 649 O O . GLU A 1 79 ? 29.252 6.536 -31.815 1.00 91.25 79 GLU A O 1
ATOM 654 N N . GLU A 1 80 ? 29.685 5.729 -29.774 1.00 91.88 80 GLU A N 1
ATOM 655 C CA . GLU A 1 80 ? 31.142 5.738 -29.941 1.00 91.88 80 GLU A CA 1
ATOM 656 C C . GLU A 1 80 ? 31.600 4.741 -31.007 1.00 91.88 80 GLU A C 1
ATOM 658 O O . GLU A 1 80 ? 32.425 5.079 -31.860 1.00 91.88 80 GLU A O 1
ATOM 663 N N . ARG A 1 81 ? 31.035 3.527 -31.006 1.00 89.81 81 ARG A N 1
ATOM 664 C CA . ARG A 1 81 ? 31.344 2.505 -32.010 1.00 89.81 81 ARG A CA 1
ATOM 665 C C . ARG A 1 81 ? 30.998 2.997 -33.410 1.00 89.81 81 ARG A C 1
ATOM 667 O O . ARG A 1 81 ? 31.840 2.867 -34.296 1.00 89.81 81 ARG A O 1
ATOM 674 N N . LEU A 1 82 ? 29.839 3.628 -33.590 1.00 89.50 82 LEU A N 1
ATOM 675 C CA . LEU A 1 82 ? 29.400 4.181 -34.872 1.00 89.50 82 LEU A CA 1
ATOM 676 C C . LEU A 1 82 ? 30.415 5.174 -35.464 1.00 89.50 82 LEU A C 1
ATOM 678 O O . LEU A 1 82 ? 30.720 5.118 -36.649 1.00 89.50 82 LEU A O 1
ATOM 682 N N . LYS A 1 83 ? 31.040 6.013 -34.625 1.00 89.06 83 LYS A N 1
ATOM 683 C CA . LYS A 1 83 ? 32.090 6.963 -35.051 1.00 89.06 83 LYS A CA 1
ATOM 684 C C . LYS A 1 83 ? 33.368 6.284 -35.568 1.00 89.06 83 LYS A C 1
ATOM 686 O O . LYS A 1 83 ? 34.181 6.938 -36.217 1.00 89.06 83 LYS A O 1
ATOM 691 N N . SER A 1 84 ? 33.578 5.004 -35.255 1.00 88.94 84 SER A N 1
ATOM 692 C CA . SER A 1 84 ? 34.796 4.248 -35.590 1.00 88.94 84 SER A CA 1
ATOM 693 C C . SER A 1 84 ? 34.616 3.221 -36.712 1.00 88.94 84 SER A C 1
ATOM 695 O O . SER A 1 84 ? 35.609 2.738 -37.267 1.00 88.94 84 SER A O 1
ATOM 697 N N . VAL A 1 85 ? 33.371 2.878 -37.049 1.00 87.44 85 VAL A N 1
ATOM 698 C CA . VAL A 1 85 ? 33.049 1.876 -38.067 1.00 87.44 85 VAL A CA 1
ATOM 699 C C . VAL A 1 85 ? 33.363 2.426 -39.460 1.00 87.44 85 VAL A C 1
ATOM 701 O O . VAL A 1 85 ? 33.071 3.570 -39.788 1.00 87.44 85 VAL A O 1
ATOM 704 N N . ARG A 1 86 ? 33.991 1.595 -40.299 1.00 80.75 86 ARG A N 1
ATOM 705 C CA . ARG A 1 86 ? 34.394 1.956 -41.674 1.00 80.75 86 ARG A CA 1
ATOM 706 C C . ARG A 1 86 ? 33.612 1.199 -42.749 1.00 80.75 86 ARG A C 1
ATOM 708 O O . ARG A 1 86 ? 33.809 1.446 -43.934 1.00 80.75 86 ARG A O 1
ATOM 715 N N . ASN A 1 87 ? 32.766 0.252 -42.345 1.00 90.81 87 ASN A N 1
ATOM 716 C CA . ASN A 1 87 ? 32.043 -0.656 -43.227 1.00 90.81 87 ASN A CA 1
ATOM 717 C C . ASN A 1 87 ? 30.540 -0.360 -43.182 1.00 90.81 87 ASN A C 1
ATOM 719 O O . ASN A 1 87 ? 29.934 -0.430 -42.118 1.00 90.81 87 ASN A O 1
ATOM 723 N N . LEU A 1 88 ? 29.928 -0.116 -44.346 1.00 85.44 88 LEU A N 1
ATOM 724 C CA . LEU A 1 88 ? 28.501 0.205 -44.488 1.00 85.44 88 LEU A CA 1
ATOM 725 C C . LEU A 1 88 ? 27.575 -0.852 -43.858 1.00 85.44 88 LEU A C 1
ATOM 727 O O . LEU A 1 88 ? 26.518 -0.524 -43.329 1.00 85.44 88 LEU A O 1
ATOM 731 N N . ARG A 1 89 ? 27.968 -2.132 -43.890 1.00 86.94 89 ARG A N 1
ATOM 732 C CA . ARG A 1 89 ? 27.172 -3.214 -43.292 1.00 86.94 89 ARG A CA 1
ATOM 733 C C . ARG A 1 89 ? 27.227 -3.198 -41.766 1.00 86.94 89 ARG A C 1
ATOM 735 O O . ARG A 1 89 ? 26.236 -3.510 -41.114 1.00 86.94 89 ARG A O 1
ATOM 742 N N . GLU A 1 90 ? 28.388 -2.876 -41.211 1.00 85.81 90 GLU A N 1
ATOM 743 C CA . GLU A 1 90 ? 28.566 -2.744 -39.765 1.00 85.81 90 GLU A CA 1
ATOM 744 C C . GLU A 1 90 ? 27.889 -1.470 -39.257 1.00 85.81 90 GLU A C 1
ATOM 746 O O . GLU A 1 90 ? 27.267 -1.503 -38.204 1.00 85.81 90 GLU A O 1
ATOM 751 N N . ASP A 1 91 ? 27.940 -0.390 -40.037 1.00 89.12 91 ASP A N 1
ATOM 752 C CA . ASP A 1 91 ? 27.280 0.882 -39.742 1.00 89.12 91 ASP A CA 1
ATOM 753 C C . ASP A 1 91 ? 25.759 0.703 -39.645 1.00 89.12 91 ASP A C 1
ATOM 755 O O . ASP A 1 91 ? 25.160 0.994 -38.611 1.0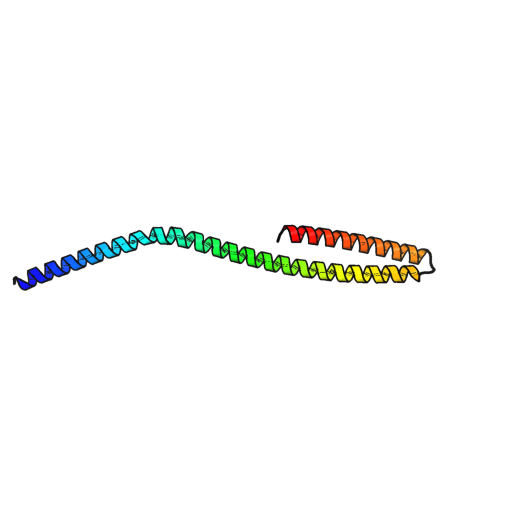0 89.12 91 ASP A O 1
ATOM 759 N N . ALA A 1 92 ? 25.151 0.063 -40.651 1.00 89.69 92 ALA A N 1
ATOM 760 C CA . ALA A 1 92 ? 23.727 -0.268 -40.640 1.00 89.69 92 ALA A CA 1
ATOM 761 C C . ALA A 1 92 ? 23.329 -1.191 -39.470 1.00 89.69 92 ALA A C 1
ATOM 763 O O . ALA A 1 92 ? 22.247 -1.041 -38.902 1.00 89.69 92 ALA A O 1
ATOM 764 N N . ALA A 1 93 ? 24.192 -2.140 -39.091 1.00 90.75 93 ALA A N 1
ATOM 765 C CA . ALA A 1 93 ? 23.932 -3.041 -37.969 1.00 90.75 93 ALA A CA 1
ATOM 766 C C . ALA A 1 93 ? 23.992 -2.315 -36.615 1.00 90.75 93 ALA A C 1
ATOM 768 O O . ALA A 1 93 ? 23.113 -2.515 -35.778 1.00 90.75 93 ALA A O 1
ATOM 769 N N . VAL A 1 94 ? 24.995 -1.455 -36.408 1.00 89.06 94 VAL A N 1
ATOM 770 C CA . VAL A 1 94 ? 25.132 -0.657 -35.180 1.00 89.06 94 VAL A CA 1
ATOM 771 C C . VAL A 1 94 ? 24.015 0.384 -35.087 1.00 89.06 94 VAL A C 1
ATOM 773 O O . VAL A 1 94 ? 23.479 0.581 -34.000 1.00 89.06 94 VAL A O 1
ATOM 776 N N . HIS A 1 95 ? 23.593 0.986 -36.203 1.00 89.88 95 HIS A N 1
ATOM 777 C CA . HIS A 1 95 ? 22.420 1.863 -36.240 1.00 89.88 95 HIS A CA 1
ATOM 778 C C . HIS A 1 95 ? 21.130 1.141 -35.850 1.00 89.88 95 HIS A C 1
ATOM 780 O O . HIS A 1 95 ? 20.398 1.633 -34.996 1.00 89.88 95 HIS A O 1
ATOM 786 N N . ALA A 1 96 ? 20.878 -0.049 -36.399 1.00 92.81 96 ALA A N 1
ATOM 787 C CA . ALA A 1 96 ? 19.711 -0.836 -36.016 1.00 92.81 96 ALA A CA 1
ATOM 788 C C . ALA A 1 96 ? 19.739 -1.220 -34.525 1.00 92.81 96 ALA A C 1
ATOM 790 O O . ALA A 1 96 ? 18.713 -1.153 -33.850 1.00 92.81 96 ALA A O 1
ATOM 791 N N . GLU A 1 97 ? 20.906 -1.597 -33.991 1.00 91.25 97 GLU A N 1
ATOM 792 C CA . GLU A 1 97 ? 21.065 -1.891 -32.562 1.00 91.25 97 GLU A CA 1
ATOM 793 C C . GLU A 1 97 ? 20.796 -0.660 -31.690 1.00 91.25 97 GLU A C 1
ATOM 795 O O . GLU A 1 97 ? 20.104 -0.753 -30.676 1.00 91.25 97 GLU A O 1
ATOM 800 N N . LEU A 1 98 ? 21.291 0.501 -32.108 1.00 92.38 98 LEU A N 1
ATOM 801 C CA . LEU A 1 98 ? 21.099 1.763 -31.412 1.00 92.38 98 LEU A CA 1
ATOM 802 C C . LEU A 1 98 ? 19.630 2.206 -31.402 1.00 92.38 98 LEU A C 1
ATOM 804 O O . LEU A 1 98 ? 19.125 2.599 -30.352 1.00 92.38 98 LEU A O 1
ATOM 808 N N . ASP A 1 99 ? 18.921 2.071 -32.523 1.00 93.19 99 ASP A N 1
ATOM 809 C CA . ASP A 1 99 ? 17.487 2.366 -32.605 1.00 93.19 99 ASP A CA 1
ATOM 810 C C . ASP A 1 99 ? 16.656 1.429 -31.718 1.00 93.19 99 ASP A C 1
ATOM 812 O O . ASP A 1 99 ? 15.699 1.865 -31.075 1.00 93.19 99 ASP A O 1
ATOM 816 N N . MET A 1 100 ? 17.031 0.147 -31.634 1.00 93.25 100 MET A N 1
ATOM 817 C CA . MET A 1 100 ? 16.391 -0.797 -30.711 1.00 93.25 100 MET A CA 1
ATOM 818 C C . MET A 1 100 ? 16.616 -0.401 -29.249 1.00 93.25 100 MET A C 1
ATOM 820 O O . MET A 1 100 ? 15.670 -0.421 -28.462 1.00 93.25 100 MET A O 1
ATOM 824 N N . VAL A 1 101 ? 17.843 -0.014 -28.882 1.00 91.69 101 VAL A N 1
ATOM 825 C CA . VAL A 1 101 ? 18.159 0.430 -27.515 1.00 91.69 101 VAL A CA 1
ATOM 826 C C . VAL A 1 101 ? 17.431 1.732 -27.175 1.00 91.69 101 VAL A C 1
ATOM 828 O O . VAL A 1 101 ? 16.898 1.833 -26.076 1.00 91.69 101 VAL A O 1
ATOM 831 N N . ARG A 1 102 ? 17.330 2.690 -28.106 1.00 91.12 102 ARG A N 1
ATOM 832 C CA . ARG A 1 102 ? 16.579 3.942 -27.900 1.00 91.12 102 ARG A CA 1
ATOM 833 C C . ARG A 1 102 ? 15.110 3.693 -27.583 1.00 91.12 102 ARG A C 1
ATOM 835 O O . ARG A 1 102 ? 14.635 4.154 -26.553 1.00 91.12 102 ARG A O 1
ATOM 842 N N . ARG A 1 103 ? 14.422 2.879 -28.390 1.00 92.06 103 ARG A N 1
ATOM 843 C CA . ARG A 1 103 ? 13.021 2.505 -28.115 1.00 92.06 103 ARG A CA 1
ATOM 844 C C . ARG A 1 103 ? 12.864 1.794 -26.774 1.00 92.06 103 ARG A C 1
ATOM 846 O O . ARG A 1 103 ? 11.871 1.989 -26.086 1.00 92.06 103 ARG A O 1
ATOM 853 N N . ALA A 1 104 ? 13.839 0.965 -26.402 1.00 90.00 104 ALA A N 1
ATOM 854 C CA . ALA A 1 104 ? 13.827 0.275 -25.120 1.00 90.00 104 ALA A CA 1
ATOM 855 C C . ALA A 1 104 ? 14.065 1.213 -23.924 1.00 90.00 104 ALA A C 1
ATOM 857 O O . ALA A 1 104 ? 13.660 0.857 -22.827 1.00 90.00 104 ALA A O 1
ATOM 858 N N . VAL A 1 105 ? 14.731 2.359 -24.104 1.00 89.44 105 VAL A N 1
ATOM 859 C CA . VAL A 1 105 ? 14.861 3.402 -23.069 1.00 89.44 105 VAL A CA 1
ATOM 860 C C . VAL A 1 105 ? 13.576 4.219 -22.974 1.00 89.44 105 VAL A C 1
ATOM 862 O O . VAL A 1 105 ? 13.084 4.433 -21.876 1.00 89.44 105 VAL A O 1
ATOM 865 N N . GLU A 1 106 ? 12.998 4.619 -24.108 1.00 88.94 106 GLU A N 1
ATOM 866 C CA . GLU A 1 106 ? 11.725 5.356 -24.145 1.00 88.94 106 GLU A CA 1
ATOM 867 C C . GLU A 1 106 ? 10.585 4.566 -23.481 1.00 88.94 106 GLU A C 1
ATOM 869 O O . GLU A 1 106 ? 9.768 5.140 -22.764 1.00 88.94 106 GLU A O 1
A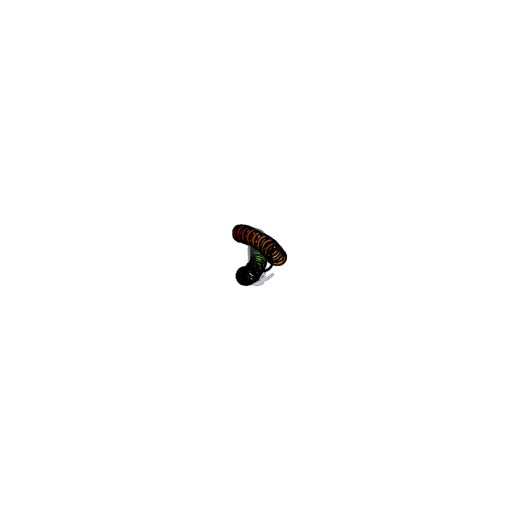TOM 874 N N . ALA A 1 107 ? 10.545 3.245 -23.688 1.00 89.75 107 ALA A N 1
ATOM 875 C CA . ALA A 1 107 ? 9.578 2.365 -23.036 1.00 89.75 107 ALA A CA 1
ATOM 876 C C . ALA A 1 107 ? 9.763 2.323 -21.509 1.00 89.75 107 ALA A C 1
ATOM 878 O O . ALA A 1 107 ? 8.786 2.484 -20.781 1.00 89.75 107 ALA A O 1
ATOM 879 N N . ASP A 1 108 ? 11.000 2.170 -21.025 1.00 87.50 108 ASP A N 1
ATOM 880 C CA . ASP A 1 108 ? 11.293 2.173 -19.585 1.00 87.50 108 ASP A CA 1
ATOM 881 C C . ASP A 1 108 ? 10.963 3.530 -18.941 1.00 87.50 108 ASP A C 1
ATOM 883 O O . ASP A 1 108 ? 10.487 3.584 -17.812 1.00 87.50 108 ASP A O 1
ATOM 887 N N . GLU A 1 109 ? 11.198 4.641 -19.647 1.00 85.06 109 GLU A N 1
ATOM 888 C CA . GLU A 1 109 ? 10.859 5.984 -19.161 1.00 85.06 109 GLU A CA 1
ATOM 889 C C . GLU A 1 109 ? 9.339 6.171 -19.033 1.00 85.06 109 GLU A C 1
ATOM 891 O O . GLU A 1 109 ? 8.872 6.766 -18.062 1.00 85.06 109 GLU A O 1
ATOM 896 N N . GLN A 1 110 ? 8.553 5.621 -19.964 1.00 88.44 110 GLN A N 1
ATOM 897 C CA . GLN A 1 110 ? 7.090 5.600 -19.851 1.00 88.44 110 GLN A CA 1
ATOM 898 C C . GLN A 1 110 ? 6.605 4.715 -18.699 1.00 88.44 110 GLN A C 1
ATOM 900 O O . GLN A 1 110 ? 5.676 5.096 -17.987 1.00 88.44 110 GLN A O 1
ATOM 905 N N . GLU A 1 111 ? 7.233 3.557 -18.496 1.00 87.62 111 GLU A N 1
ATOM 906 C CA . GLU A 1 111 ? 6.924 2.661 -17.381 1.00 87.62 111 GLU A CA 1
ATOM 907 C C . GLU A 1 111 ? 7.237 3.327 -16.033 1.00 87.62 111 GLU A C 1
ATOM 909 O O . GLU A 1 111 ? 6.394 3.330 -15.138 1.00 87.62 111 GLU A O 1
ATOM 914 N N . ALA A 1 112 ? 8.387 3.998 -15.917 1.00 85.19 112 ALA A N 1
ATOM 915 C CA . ALA A 1 112 ? 8.763 4.755 -14.726 1.00 85.19 112 ALA A CA 1
ATOM 916 C C . ALA A 1 112 ? 7.786 5.906 -14.429 1.00 85.19 112 ALA A C 1
ATOM 918 O O . ALA A 1 112 ? 7.392 6.091 -13.278 1.00 85.19 112 ALA A O 1
ATOM 919 N N . LEU A 1 113 ? 7.346 6.651 -15.451 1.00 86.56 113 LEU A N 1
ATOM 920 C CA . LEU A 1 113 ? 6.316 7.687 -15.297 1.00 86.56 113 LEU A CA 1
ATOM 921 C C . LEU A 1 113 ? 4.990 7.096 -14.804 1.00 86.56 113 LEU A C 1
ATOM 923 O O . LEU A 1 113 ? 4.397 7.618 -13.864 1.00 86.56 113 LEU A O 1
ATOM 927 N N . SER A 1 114 ? 4.561 5.971 -15.381 1.00 88.00 114 SER A N 1
ATOM 928 C CA . SER A 1 114 ? 3.351 5.280 -14.930 1.00 88.00 114 SER A CA 1
ATOM 929 C C . SER A 1 114 ? 3.464 4.767 -13.494 1.00 88.00 114 SER A C 1
ATOM 931 O O . SER A 1 114 ? 2.437 4.618 -12.832 1.00 88.00 114 SER A O 1
ATOM 933 N N . LEU A 1 115 ? 4.669 4.440 -13.034 1.00 85.81 115 LEU A N 1
ATOM 934 C CA . LEU A 1 115 ? 4.916 3.957 -11.682 1.00 85.81 115 LEU A CA 1
ATOM 935 C C . LEU A 1 115 ? 4.908 5.111 -10.673 1.00 85.81 115 LEU A C 1
ATOM 937 O O . LEU A 1 115 ? 4.333 4.972 -9.597 1.00 85.81 115 LEU A O 1
ATOM 941 N N . LEU A 1 116 ? 5.450 6.273 -11.052 1.00 81.94 116 LEU A N 1
ATOM 942 C CA . LEU A 1 116 ? 5.360 7.508 -10.268 1.00 81.94 116 LEU A CA 1
ATOM 943 C C . LEU A 1 116 ? 3.910 7.967 -10.068 1.00 81.94 116 LEU A C 1
ATOM 945 O O . LEU A 1 116 ? 3.580 8.432 -8.984 1.00 81.94 116 LEU A O 1
ATOM 949 N N . ASP A 1 117 ? 3.039 7.774 -11.061 1.00 85.12 117 ASP A N 1
ATOM 950 C CA . ASP A 1 117 ? 1.604 8.075 -10.939 1.00 85.12 117 ASP A CA 1
ATOM 951 C C . ASP A 1 117 ? 0.862 7.136 -9.959 1.00 85.12 117 ASP A C 1
ATOM 953 O O . ASP A 1 117 ? -0.261 7.430 -9.545 1.00 85.12 117 ASP A O 1
ATOM 957 N N . GLN A 1 118 ? 1.458 5.990 -9.601 1.00 78.44 118 GLN A N 1
ATOM 958 C CA . GLN A 1 118 ? 0.885 5.005 -8.673 1.00 78.44 118 GLN A CA 1
ATOM 959 C C . GLN A 1 118 ? 1.392 5.134 -7.228 1.00 78.44 118 GLN A C 1
ATOM 961 O O . GLN A 1 118 ? 0.866 4.436 -6.352 1.00 78.44 118 GLN A O 1
ATOM 966 N N . ILE A 1 119 ? 2.410 5.967 -6.986 1.00 72.81 119 ILE A N 1
ATOM 967 C CA . ILE A 1 119 ? 2.984 6.260 -5.660 1.00 72.81 119 ILE A CA 1
ATOM 968 C C . ILE A 1 119 ? 2.252 7.443 -5.026 1.00 72.81 119 ILE A C 1
ATOM 970 O O . ILE A 1 119 ? 1.910 7.320 -3.826 1.00 72.81 119 ILE A O 1
#